Protein AF-A0A4R4LNG3-F1 (afdb_monomer)

Mean predicted aligned error: 3.56 Å

Radius of gyration: 12.19 Å; Cα contacts (8 Å, |Δi|>4): 120; chains: 1; bounding box: 34×21×28 Å

pLDDT: mean 92.55, std 5.72, range [69.19, 98.12]

Secondary structure (DSSP, 8-state):
--TTT-----EETTEEES-SS--TT--EEEEE-TTS-EEEEETTTTEEEEE--SS--TT--HHHHHHHHHH-

Nearest PDB structures (foldseek):
  9bz0-assembly1_a  TM=5.006E-01  e=4.728E+00  Homo sapiens
  8ruy-assembly1_B  TM=3.692E-01  e=2.268E+00  Chlamydomonas reinhardtii
  6zqc-assembly1_JC  TM=4.095E-01  e=6.040E+00  Saccharomyces cerevisiae S288C
  9hcj-assembly1_R0  TM=2.877E-01  e=5.344E+00  Dictyostelium discoideum

Solvent-accessible surface area (backbone atoms only — not comparable to full-atom values): 4330 Å² total; per-residue (Å²): 98,35,92,87,78,69,40,91,49,59,62,56,99,92,26,37,56,50,62,88,39,99,50,87,97,52,65,25,38,26,47,76,44,65,41,31,27,35,40,36,38,34,65,84,70,68,30,73,52,73,46,83,74,91,70,78,34,84,67,46,37,64,67,54,42,63,48,42,76,77,70,83

Foldseek 3Di:
DPPPPPDDFCDDPHWGFDDPAPDPPWTKIWDADQQQFIWIATPVLRDIDGDDDDGGDGNPVVVCRVPVVVRD

Sequence (72 aa):
MDELFGGPSAKSLGFLIGAPWPAEGRTVIGWGGSGGNGVFTDVESRTVVAVSKNRFGTGDFTTMQKLAPIVT

Structure (mmCIF, N/CA/C/O backbone):
data_AF-A0A4R4LNG3-F1
#
_entry.id   AF-A0A4R4LNG3-F1
#
loop_
_atom_site.group_PDB
_atom_site.id
_atom_site.type_symbol
_atom_site.label_atom_id
_atom_site.label_alt_id
_atom_site.label_comp_id
_atom_site.label_asym_id
_atom_site.label_entity_id
_atom_site.label_seq_id
_atom_site.pdbx_PDB_ins_code
_atom_site.Cartn_x
_atom_site.Cartn_y
_atom_site.Cartn_z
_atom_site.occupancy
_atom_site.B_iso_or_equiv
_atom_site.auth_seq_id
_atom_site.auth_comp_id
_atom_site.auth_asym_id
_atom_site.auth_atom_id
_atom_site.pdbx_PDB_model_num
ATOM 1 N N . MET A 1 1 ? 13.472 9.121 8.296 1.00 69.19 1 MET A N 1
ATOM 2 C CA . MET A 1 1 ? 13.985 9.654 7.016 1.00 69.19 1 MET A CA 1
ATOM 3 C C . MET A 1 1 ? 14.532 8.471 6.235 1.00 69.19 1 MET A C 1
ATOM 5 O O . MET A 1 1 ? 14.903 7.488 6.865 1.00 69.19 1 MET A O 1
ATOM 9 N N . ASP A 1 2 ? 14.504 8.496 4.909 1.00 77.12 2 ASP A N 1
ATOM 10 C CA . ASP A 1 2 ? 15.294 7.551 4.121 1.00 77.12 2 ASP A CA 1
ATOM 11 C C . ASP A 1 2 ? 16.777 7.947 4.192 1.00 77.12 2 ASP A C 1
ATOM 13 O O . ASP A 1 2 ? 17.104 9.106 3.956 1.00 77.12 2 ASP A O 1
ATOM 17 N N . GLU A 1 3 ? 17.652 7.003 4.536 1.00 76.75 3 GLU A N 1
ATOM 18 C CA . GLU A 1 3 ? 19.085 7.261 4.761 1.00 76.75 3 GLU A CA 1
ATOM 19 C C . GLU A 1 3 ? 19.874 7.507 3.464 1.00 76.75 3 GLU A C 1
ATOM 21 O O . GLU A 1 3 ? 20.958 8.080 3.501 1.00 76.75 3 GLU A O 1
ATOM 26 N N . LEU A 1 4 ? 19.354 7.081 2.308 1.00 81.0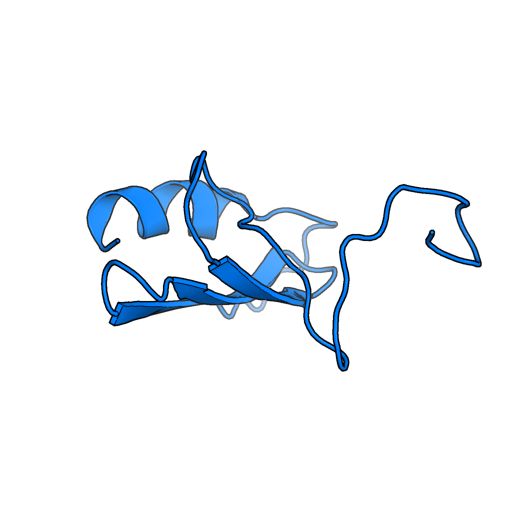0 4 LEU A N 1
ATOM 27 C CA . LEU A 1 4 ? 20.053 7.191 1.026 1.00 81.00 4 LEU A CA 1
ATOM 28 C C . LEU A 1 4 ? 19.645 8.455 0.262 1.00 81.00 4 LEU A C 1
ATOM 30 O O . LEU A 1 4 ? 20.481 9.137 -0.323 1.00 81.00 4 LEU A O 1
ATOM 34 N N . PHE A 1 5 ? 18.351 8.761 0.266 1.00 81.06 5 PHE A N 1
ATOM 35 C CA . PHE A 1 5 ? 17.749 9.831 -0.524 1.00 81.06 5 PHE A CA 1
ATOM 36 C C . PHE A 1 5 ? 17.279 11.016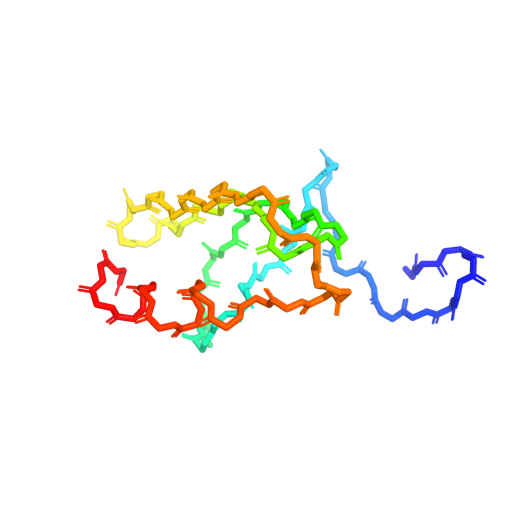 0.326 1.00 81.06 5 PHE A C 1
ATOM 38 O O . PHE A 1 5 ? 16.822 12.015 -0.225 1.00 81.06 5 PHE A O 1
ATOM 45 N N . GLY A 1 6 ? 17.346 10.917 1.658 1.00 82.88 6 GLY A N 1
ATOM 46 C CA . GLY A 1 6 ? 16.973 11.996 2.575 1.00 82.88 6 GLY A CA 1
ATOM 47 C C . GLY A 1 6 ? 15.476 12.331 2.598 1.00 82.88 6 GLY A C 1
ATOM 48 O O . GLY A 1 6 ? 15.062 13.328 3.188 1.00 82.88 6 GLY A O 1
ATOM 49 N N . GLY A 1 7 ? 14.637 11.520 1.953 1.00 80.81 7 GLY A N 1
ATOM 50 C CA . GLY A 1 7 ? 13.201 11.764 1.861 1.00 80.81 7 GLY A CA 1
ATOM 51 C C . GLY A 1 7 ? 12.447 11.424 3.154 1.00 80.81 7 GLY A C 1
ATOM 52 O O . GLY A 1 7 ? 12.909 10.609 3.966 1.00 80.81 7 GLY A O 1
ATOM 53 N N . PRO A 1 8 ? 11.241 1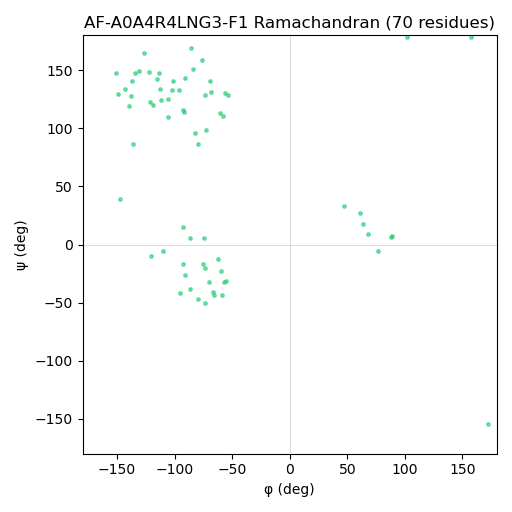1.983 3.356 1.00 80.62 8 PRO A N 1
ATOM 54 C CA . PRO A 1 8 ? 10.295 11.443 4.320 1.00 80.62 8 PRO A CA 1
ATOM 55 C C . PRO A 1 8 ? 10.055 9.956 4.036 1.00 80.62 8 PRO A C 1
ATOM 57 O O . PRO A 1 8 ? 9.766 9.557 2.913 1.00 80.62 8 PRO A O 1
ATOM 60 N N . SER A 1 9 ? 10.198 9.130 5.067 1.00 83.94 9 SER A N 1
ATOM 61 C CA . SER A 1 9 ? 10.014 7.682 4.978 1.00 83.94 9 SER A CA 1
ATOM 62 C C . SER A 1 9 ? 9.209 7.269 6.195 1.00 83.94 9 SER A C 1
ATOM 64 O O . SER A 1 9 ? 9.766 7.001 7.261 1.00 83.94 9 SER A O 1
ATOM 66 N N . ALA A 1 10 ? 7.885 7.357 6.064 1.00 88.44 10 ALA A N 1
ATOM 67 C CA . ALA A 1 10 ? 6.958 6.972 7.116 1.00 88.44 10 ALA A CA 1
ATOM 68 C C . ALA A 1 10 ? 6.950 5.443 7.210 1.00 88.44 10 ALA A C 1
ATOM 70 O O . ALA A 1 10 ? 6.331 4.755 6.396 1.00 88.44 10 ALA A O 1
ATOM 71 N N . LYS A 1 11 ? 7.711 4.914 8.170 1.00 89.25 11 LYS A N 1
ATOM 72 C CA . LYS A 1 11 ? 7.871 3.480 8.402 1.00 89.25 11 LYS A CA 1
ATOM 73 C C . LYS A 1 11 ? 7.755 3.153 9.885 1.00 89.25 11 LYS A C 1
ATOM 75 O O . LYS A 1 11 ? 8.188 3.936 10.726 1.00 89.25 11 LYS A O 1
ATOM 80 N N . SER A 1 12 ? 7.231 1.972 10.193 1.00 89.94 12 SER A N 1
ATOM 81 C CA . SER A 1 12 ? 7.264 1.377 11.532 1.00 89.94 12 SER A CA 1
ATOM 82 C C . SER A 1 12 ? 7.452 -0.130 11.425 1.00 89.94 12 SER A C 1
ATOM 84 O O . SER A 1 12 ? 6.813 -0.768 10.593 1.00 89.94 12 SER A O 1
ATOM 86 N N . LEU A 1 13 ? 8.359 -0.688 12.234 1.00 92.56 13 LEU A N 1
ATOM 87 C CA . LEU A 1 13 ? 8.624 -2.133 12.340 1.00 92.56 13 LEU A CA 1
ATOM 88 C C . LEU A 1 13 ? 8.777 -2.864 10.986 1.00 92.56 13 LEU A C 1
ATOM 90 O O . LEU A 1 13 ? 8.395 -4.022 10.855 1.00 92.56 13 LEU A O 1
ATOM 94 N N . GLY A 1 14 ? 9.331 -2.190 9.971 1.00 90.81 14 GLY A N 1
ATOM 95 C CA . GLY A 1 14 ? 9.530 -2.763 8.634 1.00 90.81 14 GLY A CA 1
ATOM 96 C C . GLY A 1 14 ? 8.359 -2.606 7.657 1.00 90.81 14 GLY A C 1
ATOM 97 O O . GLY A 1 14 ? 8.445 -3.126 6.552 1.00 90.81 14 GLY A O 1
ATOM 98 N N . PHE A 1 15 ? 7.310 -1.860 8.007 1.00 94.62 15 PHE A N 1
ATOM 99 C CA . PHE A 1 15 ? 6.167 -1.557 7.138 1.00 94.62 15 PHE A CA 1
ATOM 100 C C . PHE A 1 15 ? 6.113 -0.072 6.783 1.00 94.62 15 PHE A C 1
ATOM 102 O O . PHE A 1 15 ? 6.494 0.776 7.591 1.00 94.62 15 PHE A O 1
ATOM 109 N N . LEU A 1 16 ? 5.626 0.245 5.583 1.00 94.12 16 LEU A N 1
ATOM 110 C CA . LEU A 1 16 ? 5.207 1.596 5.217 1.00 94.12 16 LEU A CA 1
ATOM 111 C C . LEU A 1 16 ? 3.934 1.954 5.988 1.00 94.12 16 LEU A C 1
ATOM 113 O O . LEU A 1 16 ? 3.046 1.113 6.140 1.00 94.12 16 LEU A O 1
ATOM 117 N N . ILE A 1 17 ? 3.854 3.205 6.436 1.00 93.88 17 ILE A N 1
ATOM 118 C CA . ILE A 1 17 ? 2.644 3.809 6.995 1.00 93.88 17 ILE A CA 1
ATOM 119 C C . ILE A 1 17 ? 2.022 4.706 5.926 1.00 93.88 17 ILE A C 1
ATOM 121 O O . ILE A 1 17 ? 2.715 5.526 5.321 1.00 93.88 17 ILE A O 1
ATOM 125 N N . GLY A 1 18 ? 0.715 4.566 5.733 1.00 94.00 18 GLY A N 1
ATOM 126 C CA . GLY A 1 18 ? -0.054 5.265 4.712 1.00 94.00 18 GLY A CA 1
ATOM 127 C C . GLY A 1 18 ? -0.368 4.383 3.506 1.00 94.00 18 GLY A C 1
ATOM 128 O O . GLY A 1 18 ? 0.005 3.210 3.432 1.00 94.00 18 GLY A O 1
ATOM 129 N N . ALA A 1 19 ? -1.088 4.970 2.556 1.00 94.25 19 ALA A N 1
ATOM 130 C CA . ALA A 1 19 ? -1.593 4.295 1.371 1.00 94.25 19 ALA A CA 1
ATOM 131 C C . ALA A 1 19 ? -1.079 4.976 0.094 1.00 94.25 19 ALA A C 1
ATOM 133 O O . ALA A 1 19 ? -0.929 6.197 0.064 1.00 94.25 19 ALA A O 1
ATOM 134 N N . PRO A 1 20 ? -0.876 4.221 -0.999 1.00 94.06 20 PRO A N 1
ATOM 135 C CA . PRO A 1 20 ? -0.660 4.799 -2.321 1.00 94.06 20 PRO A CA 1
ATOM 136 C C . PRO A 1 20 ? -1.940 5.362 -2.971 1.00 94.06 20 PRO A C 1
ATOM 138 O O . PRO A 1 20 ? -1.882 5.759 -4.132 1.00 94.06 20 PRO A O 1
ATOM 141 N N . TRP A 1 21 ? -3.075 5.395 -2.262 1.00 95.00 21 TRP A N 1
ATOM 142 C CA . TRP A 1 21 ? -4.369 5.955 -2.678 1.00 95.00 21 TRP A CA 1
ATOM 143 C C . TRP A 1 21 ? -4.883 6.974 -1.637 1.00 95.00 21 TRP A C 1
ATOM 145 O O . TRP A 1 21 ? -4.366 6.984 -0.519 1.00 95.00 21 TRP A O 1
ATOM 155 N N . PRO A 1 22 ? -5.884 7.816 -1.968 1.00 93.50 22 PRO A N 1
ATOM 156 C CA . PRO A 1 22 ? -6.486 8.746 -1.008 1.00 93.50 22 PRO A CA 1
ATOM 157 C C . PRO A 1 22 ? -7.116 7.993 0.171 1.00 93.50 22 PRO A C 1
ATOM 159 O O . PRO A 1 22 ? -8.060 7.223 -0.007 1.00 93.50 22 PRO A O 1
ATOM 162 N N . ALA A 1 23 ? -6.538 8.160 1.356 1.00 92.19 23 ALA A N 1
ATOM 163 C CA . ALA A 1 23 ? -6.901 7.448 2.581 1.00 92.19 23 ALA A CA 1
ATOM 164 C C . ALA A 1 23 ? -6.691 8.351 3.808 1.00 92.19 23 ALA A C 1
ATOM 166 O O . ALA A 1 23 ? -6.164 7.921 4.835 1.00 92.19 23 ALA A O 1
ATOM 167 N N . GLU A 1 24 ? -7.014 9.638 3.682 1.00 89.62 24 GLU A N 1
ATOM 168 C CA . GLU A 1 24 ? -6.780 10.639 4.717 1.00 89.62 24 GLU A CA 1
ATOM 169 C C . GLU A 1 24 ? -7.441 10.237 6.043 1.00 89.62 24 GLU A C 1
ATOM 171 O O . GLU A 1 24 ? -8.613 9.872 6.094 1.00 89.62 24 GLU A O 1
ATOM 176 N N . GLY A 1 25 ? -6.670 10.302 7.130 1.00 89.50 25 GLY A N 1
ATOM 177 C CA . GLY A 1 25 ? -7.135 9.924 8.467 1.00 89.50 25 GLY A CA 1
ATOM 178 C C . GLY A 1 25 ? -7.213 8.417 8.720 1.00 89.50 25 GLY A C 1
ATOM 179 O O . GLY A 1 25 ? -7.443 8.038 9.866 1.00 89.50 25 GLY A O 1
ATOM 180 N N . ARG A 1 26 ? -6.970 7.577 7.703 1.00 93.19 26 ARG A N 1
ATOM 181 C CA . ARG A 1 26 ? -7.056 6.123 7.830 1.00 93.19 26 ARG A CA 1
ATOM 182 C C . ARG A 1 26 ? -5.740 5.466 8.213 1.00 93.19 26 ARG A C 1
ATOM 184 O O . ARG A 1 26 ? -4.668 5.821 7.714 1.00 93.19 26 ARG A O 1
ATOM 191 N N . THR A 1 27 ? -5.821 4.428 9.036 1.00 95.81 27 THR A N 1
ATOM 192 C CA . THR A 1 27 ? -4.681 3.572 9.372 1.00 95.81 27 THR A CA 1
ATOM 193 C C . THR A 1 27 ? -4.468 2.519 8.287 1.00 95.81 27 THR A C 1
ATOM 195 O O . THR A 1 27 ? -5.062 1.440 8.312 1.00 95.81 27 THR A O 1
ATOM 198 N N . VAL A 1 28 ? -3.564 2.823 7.354 1.00 96.94 28 VAL A N 1
ATOM 199 C CA . VAL A 1 28 ? -3.105 1.878 6.327 1.00 96.94 28 VAL A CA 1
ATOM 200 C C . VAL A 1 28 ? -1.641 1.516 6.559 1.00 96.94 28 VAL A C 1
ATOM 202 O O . VAL A 1 28 ? -0.804 2.392 6.785 1.00 96.94 28 VAL A O 1
ATOM 205 N N . ILE A 1 29 ? -1.331 0.221 6.494 1.00 97.25 29 ILE A N 1
ATOM 206 C CA . ILE A 1 29 ? 0.036 -0.303 6.598 1.00 97.25 29 ILE A CA 1
ATOM 207 C C . ILE A 1 29 ? 0.328 -1.285 5.471 1.00 97.25 29 ILE A C 1
ATOM 209 O O . ILE A 1 29 ? -0.565 -1.992 5.006 1.00 97.25 29 ILE A O 1
ATOM 213 N N . GLY A 1 30 ? 1.580 -1.371 5.033 1.00 96.75 30 GLY A N 1
ATOM 214 C CA . GLY A 1 30 ? 1.934 -2.325 3.987 1.00 96.75 30 GLY A CA 1
ATOM 215 C C . GLY A 1 30 ? 3.344 -2.187 3.456 1.00 96.75 30 GLY A C 1
ATOM 216 O O . GLY A 1 30 ? 4.247 -1.696 4.133 1.00 96.75 30 GLY A O 1
ATOM 217 N N . TRP A 1 31 ? 3.537 -2.633 2.220 1.00 96.75 31 TRP A N 1
ATOM 218 C CA . TRP A 1 31 ? 4.793 -2.465 1.510 1.00 96.75 31 TRP A CA 1
ATOM 219 C C . TRP A 1 31 ? 4.577 -2.353 0.003 1.00 96.75 31 TRP A C 1
ATOM 221 O O . TRP A 1 31 ? 3.918 -3.191 -0.618 1.00 96.75 31 TRP A O 1
ATOM 231 N N . GLY A 1 32 ? 5.181 -1.320 -0.581 1.00 95.19 32 GLY A N 1
ATOM 232 C CA . GLY A 1 32 ? 5.246 -1.111 -2.021 1.00 95.19 32 GLY A CA 1
ATOM 233 C C . GLY A 1 32 ? 6.564 -1.634 -2.586 1.00 95.19 32 GLY A C 1
ATOM 234 O O . GLY A 1 32 ? 7.637 -1.351 -2.057 1.00 95.19 32 GLY A O 1
ATOM 235 N N . GLY A 1 33 ? 6.487 -2.387 -3.677 1.00 94.31 33 GLY A N 1
ATOM 236 C CA . GLY A 1 33 ? 7.631 -2.730 -4.512 1.00 94.31 33 GLY A CA 1
ATOM 237 C C . GLY A 1 33 ? 7.933 -1.620 -5.518 1.00 94.31 33 GLY A C 1
ATOM 238 O O . GLY A 1 33 ? 7.038 -0.914 -5.982 1.00 94.31 33 GLY A O 1
ATOM 239 N N . SER A 1 34 ? 9.202 -1.487 -5.904 1.00 92.69 34 SER A N 1
ATOM 240 C CA . SER A 1 34 ? 9.666 -0.434 -6.821 1.00 92.69 34 SER A CA 1
ATOM 241 C C . SER A 1 34 ? 8.994 -0.463 -8.201 1.00 92.69 34 SER A C 1
ATOM 243 O O . SER A 1 34 ? 8.935 0.571 -8.861 1.00 92.69 34 SER A O 1
ATOM 245 N N . GLY A 1 35 ? 8.462 -1.615 -8.626 1.00 94.88 35 GLY A N 1
ATOM 246 C CA . GLY A 1 35 ? 7.773 -1.795 -9.909 1.00 94.88 35 GLY A CA 1
ATOM 247 C C . GLY A 1 35 ? 6.277 -1.468 -9.907 1.00 94.88 35 GLY A C 1
ATOM 248 O O . GLY A 1 35 ? 5.610 -1.729 -10.914 1.00 94.88 35 GLY A O 1
ATOM 249 N N . GLY A 1 36 ? 5.743 -0.952 -8.793 1.00 94.25 36 GLY A N 1
ATOM 250 C CA . GLY A 1 36 ? 4.325 -0.608 -8.652 1.00 94.25 36 GLY A CA 1
ATOM 251 C C . GLY A 1 36 ? 3.431 -1.750 -8.150 1.00 94.25 36 GLY A C 1
ATOM 252 O O . GLY A 1 36 ? 2.207 -1.639 -8.154 1.00 94.25 36 GLY A O 1
ATOM 253 N N . ASN A 1 37 ? 4.030 -2.870 -7.745 1.00 95.88 37 ASN A N 1
ATOM 254 C CA . ASN A 1 37 ? 3.368 -3.952 -7.017 1.00 95.88 37 ASN A CA 1
ATOM 255 C C . ASN A 1 37 ? 3.374 -3.665 -5.507 1.00 95.88 37 ASN A C 1
ATOM 257 O O . ASN A 1 37 ? 4.100 -2.795 -5.037 1.00 95.88 37 ASN A O 1
ATOM 261 N N . GLY A 1 38 ? 2.628 -4.432 -4.721 1.00 96.69 38 GLY A N 1
ATOM 262 C CA . GLY A 1 38 ? 2.676 -4.327 -3.264 1.00 96.69 38 GLY A CA 1
ATOM 263 C C . GLY A 1 38 ? 1.425 -4.858 -2.586 1.00 96.69 38 GLY A C 1
ATOM 264 O O . GLY A 1 38 ? 0.489 -5.317 -3.244 1.00 96.69 38 GLY A O 1
ATOM 265 N N . VAL A 1 39 ? 1.440 -4.800 -1.261 1.00 98.12 39 VAL A N 1
ATOM 266 C CA . VAL A 1 39 ? 0.369 -5.298 -0.399 1.00 98.12 39 VAL A CA 1
ATOM 267 C C . VAL A 1 39 ? 0.152 -4.292 0.716 1.00 98.12 39 VAL A C 1
ATOM 269 O O . VAL A 1 39 ? 1.108 -3.911 1.391 1.00 98.12 39 VAL A O 1
ATOM 272 N N . PHE A 1 40 ? -1.095 -3.873 0.898 1.00 97.88 40 PHE A N 1
ATOM 273 C CA . PHE A 1 40 ? -1.492 -2.920 1.925 1.00 97.88 40 PHE A CA 1
ATOM 274 C C . PHE A 1 40 ? -2.786 -3.376 2.594 1.00 97.88 40 PHE A C 1
ATOM 276 O O . PHE A 1 40 ? -3.701 -3.858 1.926 1.00 97.88 40 PHE A O 1
ATOM 283 N N . THR A 1 41 ? -2.857 -3.196 3.905 1.00 97.75 41 THR A N 1
ATOM 284 C CA . THR A 1 41 ? -4.028 -3.478 4.731 1.00 97.75 41 THR A CA 1
ATOM 285 C C . THR A 1 41 ? -4.581 -2.161 5.238 1.00 97.75 41 THR A C 1
ATOM 287 O O . THR A 1 41 ? -3.862 -1.403 5.891 1.00 97.75 41 THR A O 1
ATOM 290 N N . ASP A 1 42 ? -5.855 -1.911 4.965 1.00 97.06 42 ASP A N 1
ATOM 291 C CA . ASP A 1 42 ? -6.615 -0.862 5.626 1.00 97.06 42 ASP A CA 1
ATOM 292 C C . ASP A 1 42 ? -7.343 -1.454 6.836 1.00 97.06 42 ASP A C 1
ATOM 294 O O . ASP A 1 42 ? -8.193 -2.340 6.712 1.00 97.06 42 ASP A O 1
ATOM 298 N N . VAL A 1 43 ? -6.963 -0.988 8.023 1.00 96.44 43 VAL A N 1
ATOM 299 C CA . VAL A 1 43 ? -7.444 -1.540 9.292 1.00 96.44 43 VAL A CA 1
ATOM 300 C C . VAL A 1 43 ? -8.918 -1.209 9.524 1.00 96.44 43 VAL A C 1
ATOM 302 O O . VAL A 1 43 ? -9.635 -2.011 10.125 1.00 96.44 43 VAL A O 1
ATOM 305 N N . GLU A 1 44 ? -9.384 -0.059 9.039 1.00 94.19 44 GLU A N 1
ATOM 306 C CA . GLU A 1 44 ? -10.746 0.421 9.284 1.00 94.19 44 GLU A CA 1
ATOM 307 C C . GLU A 1 44 ? -11.770 -0.364 8.471 1.00 94.19 44 GLU A C 1
ATOM 309 O O . GLU A 1 44 ? -12.722 -0.906 9.038 1.00 94.19 44 GLU A O 1
ATOM 314 N N . SER A 1 45 ? -11.536 -0.495 7.163 1.00 94.38 45 SER A N 1
ATOM 315 C CA . SER A 1 45 ? -12.379 -1.307 6.277 1.00 94.38 45 SER A CA 1
ATOM 316 C C . SER A 1 45 ? -12.150 -2.811 6.433 1.00 94.38 45 SER A C 1
ATOM 318 O O . SER A 1 45 ? -12.993 -3.609 6.025 1.00 94.38 45 SER A O 1
ATOM 320 N N . ARG A 1 46 ? -11.034 -3.212 7.059 1.00 96.69 46 ARG A N 1
ATOM 321 C CA . ARG A 1 46 ? -10.575 -4.607 7.179 1.00 96.69 46 ARG A CA 1
ATOM 322 C C . ARG A 1 46 ? -10.304 -5.260 5.821 1.00 96.69 46 ARG A C 1
ATOM 324 O O . ARG A 1 46 ? -10.376 -6.484 5.697 1.00 96.69 46 ARG A O 1
ATOM 331 N N . THR A 1 47 ? -9.957 -4.453 4.822 1.00 96.50 47 THR A N 1
ATOM 332 C CA . THR A 1 47 ? -9.635 -4.913 3.471 1.00 96.50 47 THR A CA 1
ATOM 333 C C . THR A 1 47 ? -8.125 -4.954 3.251 1.00 96.50 47 THR A C 1
ATOM 335 O O . THR A 1 47 ? -7.377 -4.065 3.661 1.00 96.50 47 THR A O 1
ATOM 338 N N . VAL A 1 48 ? -7.67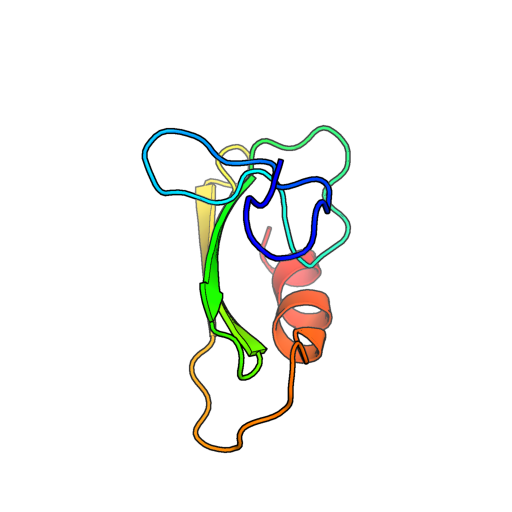3 -5.990 2.541 1.00 97.69 48 VAL A N 1
ATOM 339 C CA . VAL A 1 48 ? -6.305 -6.094 2.021 1.00 97.69 48 VAL A CA 1
ATOM 340 C C . VAL A 1 48 ? -6.326 -5.858 0.514 1.00 97.69 48 VAL A C 1
ATOM 342 O O . VAL A 1 48 ? -7.019 -6.559 -0.222 1.00 97.69 48 VAL A O 1
ATOM 345 N N . VAL A 1 49 ? -5.525 -4.903 0.046 1.00 97.44 49 VAL A N 1
ATOM 346 C CA . VAL A 1 49 ? -5.296 -4.635 -1.377 1.00 97.44 49 VAL A CA 1
ATOM 347 C C . VAL A 1 49 ? -3.908 -5.149 -1.746 1.00 97.44 49 VAL A C 1
ATOM 349 O O . VAL A 1 49 ? -2.890 -4.592 -1.333 1.00 97.44 49 VAL A O 1
ATOM 352 N N . ALA A 1 50 ? -3.868 -6.221 -2.535 1.00 97.69 50 ALA A N 1
ATOM 353 C CA . ALA A 1 50 ? -2.641 -6.835 -3.029 1.00 97.69 50 ALA A CA 1
ATOM 354 C C . ALA A 1 50 ? -2.604 -6.777 -4.559 1.00 97.69 50 ALA A C 1
ATOM 356 O O . ALA A 1 50 ? -3.472 -7.330 -5.232 1.00 97.69 50 ALA A O 1
ATOM 357 N N . VAL A 1 51 ? -1.584 -6.124 -5.116 1.00 96.50 51 VAL A N 1
ATOM 358 C CA . VAL A 1 51 ? -1.373 -6.044 -6.565 1.00 96.50 51 VAL A CA 1
ATOM 359 C C . VAL A 1 51 ? -0.014 -6.633 -6.899 1.00 96.50 51 VAL A C 1
ATOM 361 O O . VAL A 1 51 ? 1.020 -6.157 -6.431 1.00 96.50 51 VAL A O 1
ATOM 364 N N . SER A 1 52 ? -0.025 -7.646 -7.761 1.00 95.94 52 SER A N 1
ATOM 365 C CA . SER A 1 52 ? 1.167 -8.190 -8.406 1.00 95.94 52 SER A CA 1
ATOM 366 C C . SER A 1 52 ? 1.081 -7.957 -9.911 1.00 95.94 52 SER A C 1
ATOM 368 O O . SER A 1 52 ? 0.000 -8.024 -10.497 1.00 95.94 52 SER A O 1
ATOM 370 N N . LYS A 1 53 ? 2.214 -7.644 -10.541 1.00 92.75 53 LYS A N 1
ATOM 371 C CA . LYS A 1 53 ? 2.312 -7.363 -11.978 1.00 92.75 53 LYS A CA 1
ATOM 372 C C . LYS A 1 53 ? 3.691 -7.744 -12.501 1.00 92.75 53 LYS A C 1
ATOM 374 O O . LYS A 1 53 ? 4.688 -7.573 -11.809 1.00 92.75 53 LYS A O 1
ATOM 379 N N . ASN A 1 54 ? 3.738 -8.189 -13.756 1.00 94.06 54 ASN A N 1
ATOM 380 C CA . ASN A 1 54 ? 4.980 -8.629 -14.407 1.00 94.06 54 ASN A CA 1
ATOM 381 C C . ASN A 1 54 ? 5.678 -7.512 -15.197 1.00 94.06 54 ASN A C 1
ATOM 383 O O . ASN A 1 54 ? 6.846 -7.636 -15.552 1.00 94.06 54 ASN A O 1
ATOM 387 N N . ARG A 1 55 ? 4.973 -6.413 -15.498 1.00 93.44 55 ARG A N 1
ATOM 388 C CA . ARG A 1 55 ? 5.549 -5.259 -16.196 1.00 93.44 55 ARG A CA 1
ATOM 389 C C . ARG A 1 55 ? 6.070 -4.256 -15.180 1.00 93.44 55 ARG A C 1
ATOM 391 O O . ARG A 1 55 ? 5.268 -3.646 -14.488 1.00 93.44 55 ARG A O 1
ATOM 398 N N . PHE A 1 56 ? 7.379 -4.047 -15.124 1.00 92.56 56 PHE A N 1
ATOM 399 C CA . PHE A 1 56 ? 7.967 -3.047 -14.236 1.00 92.56 56 PHE A CA 1
ATOM 400 C C . PHE A 1 56 ? 7.608 -1.620 -14.687 1.00 92.56 56 PHE A C 1
ATOM 402 O O . PHE A 1 56 ? 7.759 -1.280 -15.861 1.00 92.56 56 PHE A O 1
ATOM 409 N N . GLY A 1 57 ? 7.142 -0.790 -13.754 1.00 93.19 57 GLY A N 1
ATOM 410 C CA . GLY A 1 57 ? 7.027 0.658 -13.918 1.00 93.19 57 GLY A CA 1
ATOM 411 C C . GLY A 1 57 ? 7.450 1.335 -12.620 1.00 93.19 57 GLY A C 1
ATOM 412 O O . GLY A 1 57 ? 6.857 1.062 -11.579 1.00 93.19 57 GLY A O 1
ATOM 413 N N . THR A 1 58 ? 8.492 2.167 -12.668 1.00 93.88 58 THR A N 1
ATOM 414 C CA . THR A 1 58 ? 9.097 2.777 -11.475 1.00 93.88 58 THR A CA 1
ATOM 415 C C . THR A 1 58 ? 8.064 3.581 -10.690 1.00 93.88 58 THR A C 1
ATOM 417 O O . THR A 1 58 ? 7.613 4.622 -11.158 1.00 93.88 58 THR A O 1
ATOM 420 N N . GLY A 1 59 ? 7.686 3.098 -9.504 1.00 90.19 59 GLY A N 1
ATOM 421 C CA . GLY A 1 59 ? 6.718 3.768 -8.630 1.00 90.19 59 GLY A CA 1
ATOM 422 C C . GLY A 1 59 ? 5.298 3.889 -9.202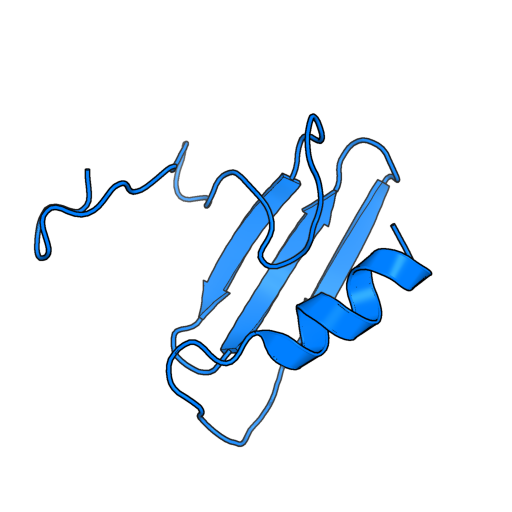 1.00 90.19 59 GLY A C 1
ATOM 423 O O . GLY A 1 59 ? 4.518 4.699 -8.709 1.00 90.19 59 GLY A O 1
ATOM 424 N N . ASP A 1 60 ? 4.940 3.114 -10.232 1.00 95.25 60 ASP A N 1
ATOM 425 C CA . ASP A 1 60 ? 3.605 3.168 -10.842 1.00 95.25 60 ASP A CA 1
ATOM 426 C C . ASP A 1 60 ? 2.571 2.381 -10.019 1.00 95.25 60 ASP A C 1
ATOM 428 O O . ASP A 1 60 ? 2.288 1.209 -10.285 1.00 95.25 60 ASP A O 1
ATOM 432 N N . PHE A 1 61 ? 1.978 3.051 -9.030 1.00 95.62 61 PHE A N 1
ATOM 433 C CA . PHE A 1 61 ? 0.918 2.507 -8.173 1.00 95.62 61 PHE A CA 1
ATOM 434 C C . PHE A 1 61 ? -0.505 2.799 -8.680 1.00 95.62 61 PHE A C 1
ATOM 436 O O . PHE A 1 61 ? -1.477 2.594 -7.948 1.00 95.62 61 PHE A O 1
ATOM 443 N N . THR A 1 62 ? -0.668 3.217 -9.941 1.00 95.75 62 THR A N 1
ATOM 444 C CA . THR A 1 62 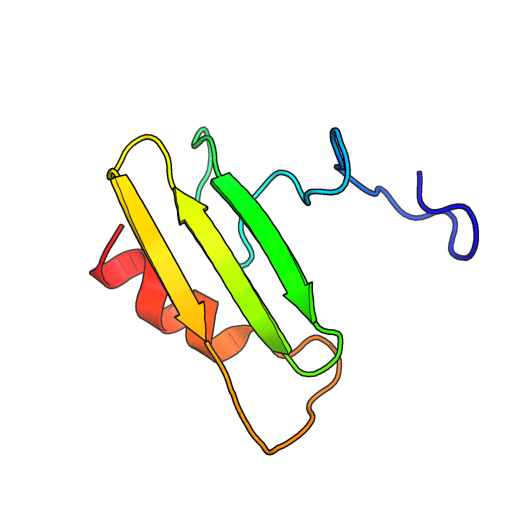? -1.967 3.623 -10.515 1.00 95.75 62 THR A CA 1
ATOM 445 C C . THR A 1 62 ? -3.045 2.541 -10.382 1.00 95.75 62 THR A C 1
ATOM 447 O O . THR A 1 62 ? -4.229 2.835 -10.236 1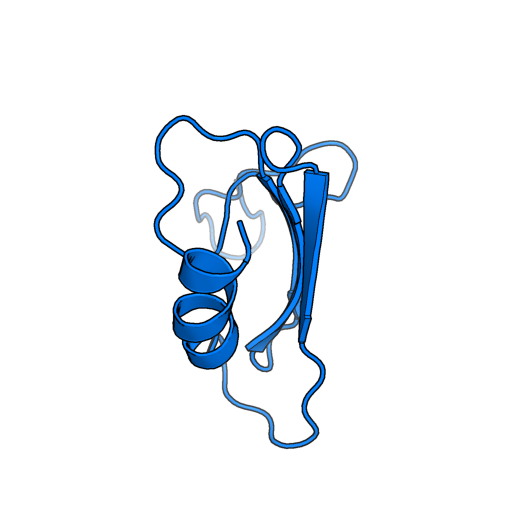.00 95.75 62 THR A O 1
ATOM 450 N N . THR A 1 63 ? -2.656 1.262 -10.413 1.00 95.50 63 THR A N 1
ATOM 451 C CA . THR A 1 63 ? -3.606 0.148 -10.240 1.00 95.50 63 THR A CA 1
ATOM 452 C C . THR A 1 63 ? -4.200 0.132 -8.830 1.00 95.50 63 THR A C 1
ATOM 454 O O . THR A 1 63 ? -5.411 0.001 -8.684 1.00 95.50 63 THR A O 1
ATOM 457 N N . MET A 1 64 ? -3.380 0.333 -7.793 1.00 96.31 64 MET A N 1
ATOM 458 C CA . MET A 1 64 ? -3.866 0.421 -6.411 1.00 96.31 64 MET A CA 1
ATOM 459 C C . MET A 1 64 ? -4.720 1.670 -6.199 1.00 96.31 64 MET A C 1
ATOM 461 O O . MET A 1 64 ? -5.775 1.573 -5.584 1.00 96.31 64 MET A O 1
ATOM 465 N N . GLN A 1 65 ? -4.316 2.806 -6.779 1.00 96.12 65 GLN A N 1
ATOM 466 C CA . GLN A 1 65 ? -5.084 4.060 -6.744 1.00 96.12 65 GLN A CA 1
ATOM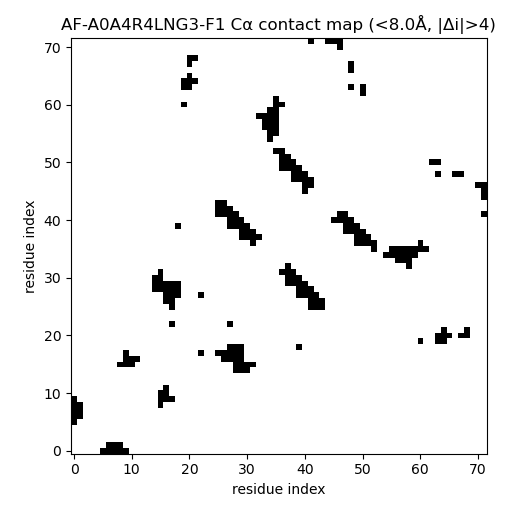 467 C C . GLN A 1 65 ? -6.495 3.918 -7.309 1.00 96.12 65 GLN A C 1
ATOM 469 O O . GLN A 1 65 ? -7.406 4.596 -6.848 1.00 96.12 65 GLN A O 1
ATOM 474 N N . LYS A 1 66 ? -6.680 3.044 -8.303 1.00 95.69 66 LYS A N 1
ATOM 475 C CA . LYS A 1 66 ? -7.986 2.785 -8.916 1.00 95.69 66 LYS A CA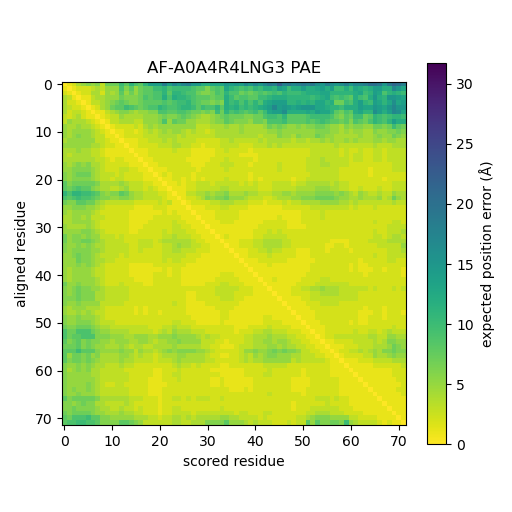 1
ATOM 476 C C . LYS A 1 66 ? -8.790 1.716 -8.184 1.00 95.69 66 LYS A C 1
ATOM 478 O O . LYS A 1 66 ? -10.004 1.842 -8.104 1.00 95.69 66 LYS A O 1
ATOM 483 N N . LEU A 1 67 ? -8.137 0.662 -7.691 1.00 95.00 67 LEU A N 1
ATOM 484 C CA . LEU A 1 67 ? -8.822 -0.465 -7.054 1.00 95.00 67 LEU A CA 1
ATOM 485 C C . LEU A 1 67 ? -9.228 -0.166 -5.612 1.00 95.00 67 LEU A C 1
ATOM 487 O O . LEU A 1 67 ? -10.364 -0.443 -5.242 1.00 95.00 67 LEU A O 1
ATOM 491 N N . ALA A 1 68 ? -8.319 0.384 -4.804 1.00 95.69 68 ALA A N 1
ATOM 492 C CA . ALA A 1 68 ? -8.532 0.530 -3.367 1.00 95.69 68 ALA A CA 1
ATOM 493 C C . ALA A 1 68 ? -9.778 1.365 -3.011 1.00 95.69 68 ALA A C 1
ATOM 495 O O . ALA A 1 68 ? -10.566 0.877 -2.206 1.00 95.69 68 ALA A O 1
ATOM 496 N N . PRO A 1 69 ? -10.070 2.515 -3.660 1.00 94.19 69 PRO A N 1
ATOM 497 C CA . PRO A 1 69 ? -11.276 3.297 -3.354 1.00 94.19 69 PRO A CA 1
ATOM 498 C C . PRO A 1 69 ? -12.610 2.578 -3.614 1.00 94.19 69 PRO A C 1
ATOM 500 O O . PRO A 1 69 ? -13.657 3.084 -3.231 1.00 94.19 69 PRO A O 1
ATOM 503 N N . ILE A 1 70 ? -12.596 1.439 -4.315 1.00 94.94 70 ILE A N 1
ATOM 504 C CA . ILE A 1 70 ? -13.795 0.647 -4.622 1.00 94.94 70 ILE A CA 1
ATOM 505 C C . ILE A 1 70 ? -14.045 -0.415 -3.539 1.00 94.94 70 ILE A C 1
ATOM 507 O O . ILE A 1 70 ? -15.177 -0.860 -3.362 1.00 94.94 70 ILE A O 1
ATOM 511 N N . VAL A 1 71 ? -12.993 -0.855 -2.842 1.00 92.06 71 VAL A N 1
ATOM 512 C CA . VAL A 1 71 ? -13.017 -2.044 -1.967 1.00 92.06 71 VAL A CA 1
ATOM 513 C C . VAL A 1 71 ? -12.664 -1.750 -0.506 1.00 92.06 71 VAL A C 1
ATOM 515 O O . VAL A 1 71 ? -12.810 -2.635 0.339 1.00 92.06 71 VAL A O 1
ATOM 518 N N . THR A 1 72 ? -12.178 -0.544 -0.208 1.00 87.31 72 THR A N 1
ATOM 519 C CA . THR A 1 72 ? -11.829 -0.069 1.142 1.00 87.31 72 THR A CA 1
ATOM 520 C C . THR A 1 72 ? -12.648 1.146 1.525 1.00 87.31 72 THR A C 1
ATOM 522 O O . THR A 1 72 ? -13.116 1.841 0.603 1.00 87.31 72 THR A O 1
#